Protein 3NL9 (pdb70)

CATH classification: 1.10.3420.10

Structure (mmCIF, N/CA/C/O backbone):
data_3NL9
#
_entry.id   3NL9
#
_cell.length_a   52.088
_cell.length_b   69.043
_cell.length_c   50.208
_cell.angle_alpha   90.000
_cell.angle_beta   111.810
_cell.angle_gamma   90.000
#
_symmetry.space_group_name_H-M   'C 1 2 1'
#
loop_
_entity.id
_entity.type
_entity.pdbx_description
1 polymer 'putative NTP pyrophosphohydrolase'
2 non-polymer 1,2-ETHANEDIOL
3 water water
#
loop_
_atom_site.group_PDB
_atom_site.id
_atom_site.type_symbol
_atom_site.label_atom_id
_atom_site.label_alt_id
_atom_site.label_comp_id
_atom_site.label_asym_id
_atom_site.label_entity_id
_atom_site.label_seq_id
_atom_site.pdbx_PDB_ins_code
_atom_site.Cartn_x
_atom_site.Cartn_y
_atom_site.Cartn_z
_atom_site.occupancy
_atom_site.B_iso_or_equiv
_atom_site.auth_seq_id
_atom_site.auth_comp_id
_atom_site.auth_asym_id
_atom_site.auth_atom_id
_atom_site.pdbx_PDB_model_num
ATOM 1 N N . LYS A 1 3 ? -9.289 -3.073 17.185 1.00 60.53 2 LYS A N 1
ATOM 2 C CA . LYS A 1 3 ? -10.024 -1.948 16.534 1.00 60.39 2 LYS A CA 1
ATOM 3 C C . LYS A 1 3 ? -9.561 -0.576 17.077 1.00 58.87 2 LYS A C 1
ATOM 4 O O . LYS A 1 3 ? -8.892 0.185 16.364 1.00 59.99 2 LYS A O 1
ATOM 6 N N . GLN A 1 4 ? -9.902 -0.272 18.333 1.00 55.14 3 GLN A N 1
ATOM 7 C CA . GLN A 1 4 ? -9.632 1.056 18.920 1.00 51.23 3 GLN A CA 1
ATOM 8 C C . GLN A 1 4 ? -8.132 1.245 19.247 1.00 46.72 3 GLN A C 1
ATOM 9 O O . GLN A 1 4 ? -7.528 0.375 19.882 1.00 46.20 3 GLN A O 1
ATOM 15 N N . PRO A 1 5 ? -7.521 2.381 18.813 1.00 40.82 4 PRO A N 1
ATOM 16 C CA . PRO A 1 5 ? -6.098 2.564 19.131 1.00 36.44 4 PRO A CA 1
ATOM 17 C C . PRO A 1 5 ? -5.873 2.795 20.627 1.00 31.96 4 PRO A C 1
ATOM 18 O O . PRO A 1 5 ? -6.764 3.321 21.293 1.00 31.38 4 PRO A O 1
ATOM 22 N N . ASN A 1 6 ? -4.705 2.420 21.144 1.00 26.09 5 ASN A N 1
ATOM 23 C CA . ASN A 1 6 ? -4.320 2.844 22.492 1.00 27.29 5 ASN A CA 1
ATOM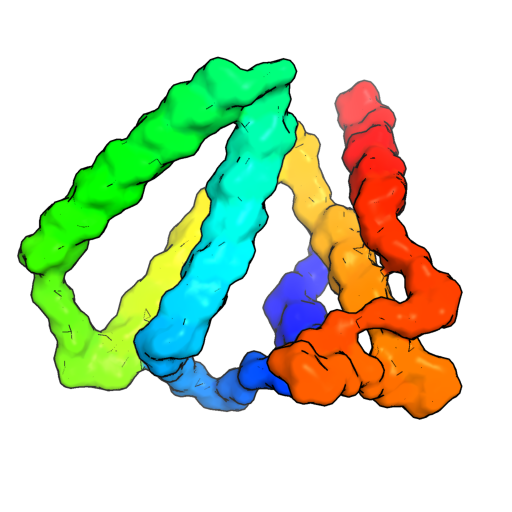 24 C C . ASN A 1 6 ? -3.740 4.243 22.407 1.00 22.09 5 ASN A C 1
ATOM 25 O O . ASN A 1 6 ? -2.495 4.431 22.320 1.00 21.24 5 ASN A O 1
ATOM 30 N N . TYR A 1 7 ? -4.661 5.203 22.453 1.00 21.49 6 TYR A N 1
ATOM 31 C CA . TYR A 1 7 ? -4.349 6.608 22.271 1.00 20.13 6 TYR A CA 1
ATOM 32 C C . TYR A 1 7 ? -3.227 7.079 23.156 1.00 19.26 6 TYR A C 1
ATOM 33 O O . TYR A 1 7 ? -2.265 7.679 22.671 1.00 20.31 6 TYR A O 1
ATOM 42 N N . TYR A 1 8 ? -3.348 6.812 24.464 1.00 19.39 7 TYR A N 1
ATOM 43 C CA . TYR A 1 8 ? -2.375 7.318 25.427 1.00 19.17 7 TYR A CA 1
ATOM 44 C C . TYR A 1 8 ? -0.994 6.686 25.204 1.00 18.92 7 TYR A C 1
ATOM 45 O O . TYR A 1 8 ? 0.038 7.376 25.254 1.00 18.74 7 TYR A O 1
ATOM 54 N N . GLN A 1 9 ? -0.950 5.373 25.000 1.00 20.25 8 GLN A N 1
ATOM 55 C CA . GLN A 1 9 ? 0.346 4.696 24.778 1.00 20.60 8 GLN A CA 1
ATOM 56 C C . GLN A 1 9 ? 0.990 5.175 23.471 1.00 20.04 8 GLN A C 1
ATOM 57 O O . GLN A 1 9 ? 2.193 5.333 23.419 1.00 17.09 8 GLN A O 1
ATOM 63 N N . ASP A 1 10 ? 0.174 5.467 22.457 1.00 17.57 9 ASP A N 1
ATOM 64 C CA . ASP A 1 10 ? 0.689 5.934 21.146 1.00 17.12 9 ASP A CA 1
ATOM 65 C C . ASP A 1 10 ? 1.330 7.326 21.268 1.00 15.68 9 ASP A C 1
ATOM 66 O O . ASP A 1 10 ? 2.453 7.548 20.826 1.00 15.54 9 ASP A O 1
ATOM 71 N N . VAL A 1 11 ? 0.657 8.263 21.946 1.00 15.73 10 VAL A N 1
ATOM 72 C CA . VAL A 1 11 ? 1.267 9.577 22.191 1.00 14.92 10 VAL A CA 1
ATOM 73 C C . VAL A 1 11 ? 2.445 9.491 23.137 1.00 16.83 10 VAL A C 1
ATOM 74 O O . VAL A 1 11 ? 3.415 10.199 22.967 1.00 18.34 10 VAL A O 1
ATOM 78 N N . LYS A 1 12 ? 2.357 8.626 24.148 1.00 18.17 11 LYS A N 1
ATOM 79 C CA . LYS A 1 12 ? 3.482 8.433 25.048 1.00 20.24 11 LYS A CA 1
ATOM 80 C C . LYS A 1 12 ? 4.710 7.986 24.257 1.00 19.69 11 LYS A C 1
ATOM 81 O O . LYS A 1 12 ? 5.840 8.473 24.453 1.00 14.98 11 LYS A O 1
ATOM 87 N N . GLN A 1 13 ? 4.481 7.058 23.352 1.00 19.89 12 GLN A N 1
ATOM 88 C CA . GLN A 1 13 ? 5.517 6.589 22.430 1.00 22.12 12 GLN A CA 1
ATOM 89 C C . GLN A 1 13 ? 6.114 7.744 21.562 1.00 19.42 12 GLN A C 1
ATOM 90 O O . GLN A 1 13 ? 7.320 7.875 21.426 1.00 18.52 12 GLN A O 1
ATOM 96 N N . PHE A 1 14 ? 5.241 8.545 20.960 1.00 17.49 13 PHE A N 1
ATOM 97 C CA . PHE A 1 14 ? 5.672 9.712 20.180 1.00 16.72 13 PHE A CA 1
ATOM 98 C C . PHE A 1 14 ? 6.557 10.617 21.054 1.00 20.18 13 PHE A C 1
ATOM 99 O O . PHE A 1 14 ? 7.656 11.007 20.647 1.00 19.72 13 PHE A O 1
ATOM 107 N N . HIS A 1 15 ? 6.108 10.902 22.282 1.00 21.18 14 HIS A N 1
ATOM 108 C CA . HIS A 1 15 ? 6.918 11.725 23.191 1.00 17.74 14 HIS A CA 1
ATOM 109 C C . HIS A 1 15 ? 8.319 11.197 23.482 1.00 19.41 14 HIS A C 1
ATOM 110 O O . HIS A 1 15 ? 9.288 11.986 23.426 1.00 16.85 14 HIS A O 1
ATOM 117 N N . GLN A 1 16 ? 8.437 9.898 23.771 1.00 20.20 15 GLN A N 1
ATOM 118 C CA . GLN A 1 16 ? 9.759 9.271 24.026 1.00 21.16 15 GLN A CA 1
ATOM 119 C C . GLN A 1 16 ? 10.582 9.375 22.750 1.00 19.90 15 GLN A C 1
ATOM 120 O O . GLN A 1 16 ? 11.692 9.862 22.780 1.00 17.02 15 GLN A O 1
ATOM 126 N N . THR A 1 17 ? 9.999 8.986 21.614 1.00 16.39 16 THR A N 1
ATOM 127 C CA . THR A 1 17 ? 10.774 8.863 20.370 1.00 17.36 16 THR A CA 1
ATOM 128 C C . THR A 1 17 ? 11.380 10.247 19.936 1.00 19.64 16 THR A C 1
ATOM 129 O O . THR A 1 17 ? 12.564 10.327 19.571 1.00 20.55 16 THR A O 1
ATOM 133 N N . PHE A 1 18 ? 10.597 11.316 20.108 1.00 19.43 17 PHE A N 1
ATOM 134 C CA . PHE A 1 18 ? 10.916 12.654 19.605 1.00 20.57 17 PHE A CA 1
ATOM 135 C C . PHE A 1 18 ? 11.319 13.634 20.707 1.00 24.01 17 PHE A C 1
ATOM 136 O O . PHE A 1 18 ? 11.379 14.861 20.483 1.00 25.25 17 PHE A O 1
ATOM 144 N N . HIS A 1 19 ? 11.618 13.067 21.882 1.00 23.23 18 HIS A N 1
ATOM 145 C CA . HIS A 1 19 ? 12.155 13.799 23.029 1.00 24.11 18 HIS A CA 1
ATOM 146 C C . HIS A 1 19 ? 11.222 14.919 23.503 1.00 21.38 18 HIS A C 1
ATOM 147 O O . HIS A 1 19 ? 11.683 16.019 23.773 1.00 23.03 18 HIS A O 1
ATOM 154 N N . HIS A 1 20 ? 9.918 14.668 23.576 1.00 19.84 19 HIS A N 1
ATOM 155 C CA . HIS A 1 20 ? 9.022 15.578 24.296 1.00 20.18 19 HIS A CA 1
ATOM 156 C C . HIS A 1 20 ? 8.919 15.108 25.742 1.00 21.16 19 HIS A C 1
ATOM 157 O O . HIS A 1 20 ? 9.261 13.955 26.051 1.00 19.91 19 HIS A O 1
ATOM 164 N N . PRO A 1 21 ? 8.497 16.016 26.643 1.00 21.86 20 PRO A N 1
ATOM 165 C CA . PRO A 1 21 ? 8.384 15.671 28.051 1.00 21.57 20 PRO A CA 1
ATOM 166 C C . PRO A 1 21 ? 7.412 14.548 28.305 1.00 19.11 20 PRO A C 1
ATOM 167 O O . PRO A 1 21 ? 6.376 14.434 27.619 1.00 20.01 20 PRO A O 1
ATOM 171 N N . GLY A 1 22 ? 7.746 13.729 29.291 1.00 20.96 21 GLY A N 1
ATOM 172 C CA . GLY A 1 22 ? 6.853 12.706 29.781 1.00 24.29 21 GLY A CA 1
ATOM 173 C C . GLY A 1 22 ? 7.182 12.392 31.233 1.00 27.00 21 GLY A C 1
ATOM 174 O O . GLY A 1 22 ? 8.337 12.239 31.577 1.00 36.56 21 GLY A O 1
ATOM 175 N N . ALA A 1 23 ? 6.169 12.271 32.073 1.00 29.05 22 ALA A N 1
ATOM 176 C CA . ALA A 1 23 ? 6.358 11.859 33.485 1.00 31.92 22 ALA A CA 1
ATOM 177 C C . ALA A 1 23 ? 5.990 10.381 33.738 1.00 32.93 22 ALA A C 1
ATOM 178 O O . ALA A 1 23 ? 4.928 9.916 33.338 1.00 33.93 22 ALA A O 1
ATOM 180 N N . ASP A 1 24 ? 6.876 9.677 34.433 1.00 35.82 23 ASP A N 1
ATOM 181 C CA . ASP A 1 24 ? 6.681 8.271 34.821 1.00 36.99 23 ASP A CA 1
ATOM 182 C C . ASP A 1 24 ? 5.816 8.124 36.064 1.00 35.81 23 ASP A C 1
ATOM 183 O O . ASP A 1 24 ? 5.199 7.078 36.276 1.00 37.96 23 ASP A O 1
ATOM 188 N N . GLN A 1 25 ? 5.833 9.163 36.896 1.00 33.44 24 GLN A N 1
ATOM 189 C CA . GLN A 1 25 ? 4.943 9.309 38.034 1.00 33.26 24 GLN A CA 1
ATOM 190 C C . GLN A 1 25 ? 4.013 10.497 37.769 1.00 30.42 24 GLN A C 1
ATOM 191 O O . GLN A 1 25 ? 4.439 11.497 37.188 1.00 30.62 24 GLN A O 1
ATOM 197 N N . PRO A 1 26 ? 2.741 10.388 38.174 1.00 27.66 25 PRO A N 1
ATOM 198 C CA . PRO A 1 26 ? 1.840 11.536 38.087 1.00 27.01 25 PRO A CA 1
ATOM 199 C C . PRO A 1 26 ? 2.486 12.804 38.665 1.00 25.07 25 PRO A C 1
ATOM 200 O O . PRO A 1 26 ? 2.961 12.796 39.797 1.00 21.79 25 PRO A O 1
ATOM 204 N N . THR A 1 27 ? 2.536 13.859 37.855 1.00 26.55 26 THR A N 1
ATOM 205 C CA . THR A 1 27 ? 3.228 15.111 38.191 1.00 25.68 26 THR A CA 1
ATOM 206 C C . THR A 1 27 ? 2.443 16.295 37.621 1.00 22.34 26 THR A C 1
ATOM 207 O O . THR A 1 27 ? 2.149 16.306 36.444 1.00 20.64 26 THR A O 1
ATOM 211 N N . ALA A 1 28 ? 2.130 17.292 38.445 1.00 20.06 27 ALA A N 1
ATOM 212 C CA . ALA A 1 28 ? 1.459 18.500 37.953 1.00 22.31 27 ALA A CA 1
ATOM 213 C C . ALA A 1 28 ? 2.284 19.142 36.834 1.00 21.82 27 ALA A C 1
ATOM 214 O O . ALA A 1 28 ? 3.480 19.282 36.973 1.00 19.04 27 ALA A O 1
ATOM 216 N N . ILE A 1 29 ? 1.628 19.570 35.767 1.00 20.64 28 ILE A N 1
ATOM 217 C CA . ILE A 1 29 ? 2.312 20.238 34.646 1.00 22.81 28 ILE A CA 1
ATOM 218 C C . ILE A 1 29 ? 2.630 21.696 35.070 1.00 23.98 28 ILE A C 1
ATOM 219 O O . ILE A 1 29 ? 1.724 22.440 35.477 1.00 22.63 28 ILE A O 1
ATOM 224 N N . PRO A 1 30 ? 3.919 22.111 35.015 1.00 25.25 29 PRO A N 1
ATOM 225 C CA . PRO A 1 30 ? 4.223 23.536 35.303 1.00 26.02 29 PRO A CA 1
ATOM 226 C C . PRO A 1 30 ? 3.441 24.530 34.449 1.00 22.25 29 PRO A C 1
ATOM 227 O O . PRO A 1 30 ? 3.200 24.260 33.278 1.00 21.56 29 PRO A O 1
ATOM 231 N N . LEU A 1 31 ? 3.087 25.685 35.033 1.00 22.38 30 LEU A N 1
ATOM 232 C CA . LEU A 1 31 ? 2.179 26.648 34.376 1.00 21.88 30 LEU A CA 1
ATOM 233 C C . LEU A 1 31 ? 2.690 27.091 32.998 1.00 22.31 30 LEU A C 1
ATOM 234 O O . LEU A 1 31 ? 1.928 27.136 32.058 1.00 22.47 30 LEU A O 1
ATOM 239 N N . ASP A 1 32 ? 3.976 27.414 32.874 1.00 26.96 31 ASP A N 1
ATOM 240 C CA . ASP A 1 32 ? 4.483 27.910 31.587 1.00 27.76 31 ASP A CA 1
ATOM 241 C C . ASP A 1 32 ? 4.396 26.858 30.494 1.00 25.09 31 ASP A C 1
ATOM 242 O O . ASP A 1 32 ? 4.127 27.182 29.356 1.00 25.08 31 ASP A O 1
ATOM 247 N N . ARG A 1 33 ? 4.603 25.596 30.856 1.00 25.07 32 ARG A N 1
ATOM 248 C CA . ARG A 1 33 ? 4.386 24.472 29.965 1.00 23.45 32 ARG A CA 1
ATOM 249 C C . ARG A 1 33 ? 2.905 24.229 29.657 1.00 21.56 32 ARG A C 1
ATOM 250 O O . ARG A 1 33 ? 2.535 23.957 28.512 1.00 20.72 32 ARG A O 1
ATOM 258 N N . GLY A 1 34 ? 2.040 24.331 30.679 1.00 22.55 33 GLY A N 1
ATOM 259 C CA . GLY A 1 34 ? 0.589 24.232 30.441 1.00 18.62 33 GLY A CA 1
ATOM 260 C C . GLY A 1 34 ? 0.053 25.275 29.464 1.00 18.11 33 GLY A C 1
ATOM 261 O O . GLY A 1 34 ? -0.858 24.988 28.665 1.00 18.72 33 GLY A O 1
ATOM 262 N N . VAL A 1 35 ? 0.584 26.490 29.529 1.00 20.57 34 VAL A N 1
ATOM 263 C CA . VAL A 1 35 ? 0.138 27.556 28.610 1.00 19.24 34 VAL A CA 1
ATOM 264 C C . VAL A 1 35 ? 0.395 27.142 27.145 1.00 18.68 34 VAL A C 1
ATOM 265 O O . VAL A 1 35 ? -0.440 27.346 26.270 1.00 19.36 34 VAL A O 1
ATOM 269 N N . LYS A 1 36 ? 1.551 26.535 26.912 1.00 18.14 35 LYS A N 1
ATOM 270 C CA . LYS A 1 36 ? 1.926 26.077 25.589 1.00 19.09 35 LYS A CA 1
ATOM 271 C C . LYS A 1 36 ? 0.938 25.016 25.095 1.00 17.67 35 LYS A C 1
ATOM 272 O O . LYS A 1 36 ? 0.412 25.129 24.002 1.00 20.92 35 LYS A O 1
ATOM 278 N N . ARG A 1 37 ? 0.687 24.017 25.936 1.00 20.03 36 ARG A N 1
ATOM 279 C CA . ARG A 1 37 ? -0.187 22.914 25.592 1.00 20.33 36 ARG A CA 1
ATOM 280 C C . ARG A 1 37 ? -1.587 23.370 25.351 1.00 19.04 36 ARG A C 1
ATOM 281 O O . ARG A 1 37 ? -2.208 22.919 24.401 1.00 17.99 36 ARG A O 1
ATOM 289 N N . ALA A 1 38 ? -2.083 24.260 26.217 1.00 18.58 37 ALA A N 1
ATOM 290 C CA . ALA A 1 38 ? -3.414 24.853 26.042 1.00 19.46 37 ALA A CA 1
ATOM 291 C C . ALA A 1 38 ? -3.525 25.565 24.694 1.00 15.93 37 ALA A C 1
ATOM 292 O O . ALA A 1 38 ? -4.497 25.410 23.958 1.00 16.78 37 ALA A O 1
ATOM 294 N N . THR A 1 39 ? -2.494 26.332 24.369 1.00 15.54 38 THR A N 1
ATOM 295 C CA . THR A 1 39 ? -2.414 27.072 23.117 1.00 16.93 38 THR A CA 1
ATOM 296 C C . THR A 1 39 ? -2.422 26.128 21.914 1.00 16.76 38 THR A C 1
ATOM 297 O O . THR A 1 39 ? -3.242 26.305 21.031 1.00 14.47 38 THR A O 1
ATOM 301 N N . TRP A 1 40 ? -1.568 25.102 21.904 1.00 16.75 39 TRP A N 1
ATOM 302 C CA . TRP A 1 40 ? -1.549 24.157 20.790 1.00 19.05 39 TRP A CA 1
ATOM 303 C C . TRP A 1 40 ? -2.876 23.452 20.615 1.00 19.48 39 TRP A C 1
ATOM 304 O O . TRP A 1 40 ? -3.306 23.198 19.467 1.00 19.64 39 TRP A O 1
ATOM 315 N N . THR A 1 41 ? -3.509 23.097 21.742 1.00 19.68 40 THR A N 1
ATOM 316 C CA . THR A 1 41 ? -4.776 22.349 21.708 1.00 17.60 40 THR A CA 1
ATOM 317 C C . THR A 1 41 ? -5.847 23.235 21.075 1.00 17.79 40 THR A C 1
ATOM 318 O O . THR A 1 41 ? -6.575 22.806 20.164 1.00 17.88 40 THR A O 1
ATOM 322 N N . ALA A 1 42 ? -5.938 24.478 21.540 1.00 15.15 41 ALA A N 1
ATOM 323 C CA . ALA A 1 42 ? -6.936 25.418 21.031 1.00 15.33 41 ALA A CA 1
ATOM 324 C C . ALA A 1 42 ? -6.647 25.845 19.577 1.00 16.73 41 ALA A C 1
ATOM 325 O O . ALA A 1 42 ? -7.565 26.172 18.854 1.00 17.06 41 ALA A O 1
ATOM 327 N N . GLU A 1 43 ? -5.376 25.868 19.156 1.00 19.27 42 GLU A N 1
ATOM 328 C CA . GLU A 1 43 ? -5.043 26.188 17.730 1.00 19.73 42 GLU A CA 1
ATOM 329 C C . GLU A 1 43 ? -5.799 25.230 16.820 1.00 20.61 42 GLU A C 1
ATOM 330 O O . GLU A 1 43 ? -6.355 25.623 15.775 1.00 21.75 42 GLU A O 1
ATOM 336 N N . GLU A 1 44 ? -5.899 23.983 17.263 1.00 19.72 43 GLU A N 1
ATOM 337 C CA . GLU A 1 44 ? -6.636 22.969 16.506 1.00 19.42 43 GLU A CA 1
ATOM 338 C C . GLU A 1 44 ? -8.131 22.927 16.863 1.00 17.29 43 GLU A C 1
ATOM 339 O O . GLU A 1 44 ? -8.974 23.091 15.982 1.00 19.55 43 GLU A O 1
ATOM 345 N N . ALA A 1 45 ? -8.466 22.765 18.139 1.00 15.68 44 ALA A N 1
ATOM 346 C CA . ALA A 1 45 ? -9.889 22.571 18.535 1.00 13.58 44 ALA A CA 1
ATOM 347 C C . ALA A 1 45 ? -10.733 23.829 18.329 1.00 15.73 44 ALA A C 1
ATOM 348 O O . ALA A 1 45 ? -11.959 23.724 18.183 1.00 15.00 44 ALA A O 1
ATOM 350 N N . VAL A 1 46 ? -10.097 25.006 18.347 1.00 16.05 45 VAL A N 1
ATOM 351 C CA . VAL A 1 46 ? -10.840 26.267 18.158 1.00 16.37 45 VAL A CA 1
ATOM 352 C C . VAL A 1 46 ? -10.560 26.868 16.779 1.00 16.67 45 VAL A C 1
ATOM 353 O O . VAL A 1 46 ? -11.467 26.989 15.980 1.00 20.93 45 VAL A O 1
ATOM 357 N N . VAL A 1 47 ? -9.319 27.268 16.507 1.00 20.01 46 VAL A N 1
ATOM 358 C CA . VAL A 1 47 ? -9.047 28.105 15.326 1.00 17.90 46 VAL A CA 1
ATOM 359 C C . VAL A 1 47 ? -9.191 27.294 14.037 1.00 17.50 46 VAL A C 1
ATOM 360 O O . VAL A 1 47 ? -10.008 27.655 13.185 1.00 17.26 46 VAL A O 1
ATOM 364 N N . GLU A 1 48 ? -8.441 26.195 13.897 1.00 16.38 47 GLU A N 1
ATOM 365 C CA . GLU A 1 48 ? -8.526 25.402 12.651 1.00 16.77 47 GLU A CA 1
ATOM 366 C C . GLU A 1 48 ? -9.910 24.807 12.469 1.00 16.00 47 GLU A C 1
ATOM 367 O O . GLU A 1 48 ? -10.439 24.818 11.365 1.00 16.02 47 GLU A O 1
ATOM 373 N N . PHE A 1 49 ? -10.486 24.280 13.554 1.00 17.78 48 PHE A N 1
ATOM 374 C CA . PHE A 1 49 ? -11.845 23.716 13.524 1.00 17.65 48 PHE A CA 1
ATOM 375 C C . PHE A 1 49 ? -12.888 24.761 13.044 1.00 18.04 48 PHE A C 1
ATOM 376 O O . PHE A 1 49 ? -13.789 24.450 12.214 1.00 16.84 48 PHE A O 1
ATOM 384 N N . LEU A 1 50 ? -12.798 25.975 13.577 1.00 15.78 49 LEU A N 1
ATOM 385 C CA . LEU A 1 50 ? -13.764 27.039 13.208 1.00 18.10 49 LEU A CA 1
ATOM 386 C C . LEU A 1 50 ? -13.535 27.579 11.788 1.00 16.97 49 LEU A C 1
ATOM 387 O O . LEU A 1 50 ? -14.475 27.938 11.089 1.00 20.92 49 LEU A O 1
ATOM 392 N N . HIS A 1 51 ? -12.283 27.662 11.379 1.00 20.12 50 HIS A N 1
ATOM 393 C CA . HIS A 1 51 ? -11.965 28.126 10.039 1.00 18.68 50 HIS A CA 1
ATOM 394 C C . HIS A 1 51 ? -12.486 27.093 9.054 1.00 18.60 50 HIS A C 1
ATOM 395 O O . HIS A 1 51 ? -13.145 27.441 8.080 1.00 16.80 50 HIS A O 1
ATOM 402 N N . GLN A 1 52 ? -12.217 25.812 9.331 1.00 16.98 51 GLN A N 1
ATOM 403 C CA . GLN A 1 52 ? -12.714 24.734 8.438 1.00 16.13 51 GLN A CA 1
ATOM 404 C C . GLN A 1 52 ? -14.215 24.561 8.527 1.00 17.62 51 GLN A C 1
ATOM 405 O O . GLN A 1 52 ? -14.806 23.891 7.696 1.00 17.93 51 GLN A O 1
ATO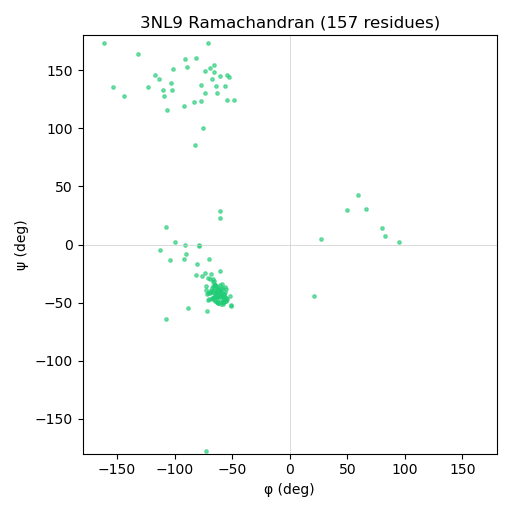M 411 N N . SER A 1 53 ? -14.851 25.169 9.520 1.00 17.41 52 SER A N 1
ATOM 412 C CA . SER A 1 53 ? -16.335 25.166 9.592 1.00 18.31 52 SER A CA 1
ATOM 413 C C . SER A 1 53 ? -16.972 26.374 8.859 1.00 19.18 52 SER A C 1
ATOM 414 O O . SER A 1 53 ? -18.200 26.445 8.716 1.00 18.65 52 SER A O 1
ATOM 417 N N . SER A 1 54 ? -16.145 27.325 8.425 1.00 18.55 53 SER A N 1
ATOM 418 C CA . SER A 1 54 ? -16.597 28.586 7.850 1.00 20.91 53 SER A CA 1
ATOM 419 C C . SER A 1 54 ? -16.525 28.641 6.326 1.00 22.76 53 SER A C 1
ATOM 420 O O . SER A 1 54 ? -15.668 28.025 5.716 1.00 25.19 53 SER A O 1
ATOM 423 N N . GLN A 1 55 ? -17.406 29.422 5.715 1.00 24.04 54 GLN A N 1
ATOM 424 C CA . GLN A 1 55 ? -17.426 29.557 4.263 1.00 26.93 54 GLN A CA 1
ATOM 425 C C . GLN A 1 55 ? -16.824 30.868 3.774 1.00 25.83 54 GLN A C 1
ATOM 426 O O . GLN A 1 55 ? -16.519 31.001 2.587 1.00 28.72 54 GLN A O 1
ATOM 432 N N . ASN A 1 56 ? -16.612 31.817 4.685 1.00 26.31 55 ASN A N 1
ATOM 433 C CA . ASN A 1 56 ? -16.003 33.105 4.346 1.00 26.72 55 ASN A CA 1
ATOM 434 C C . ASN A 1 56 ? -15.470 33.805 5.588 1.00 26.40 55 ASN A C 1
ATOM 435 O O . ASN A 1 56 ? -15.708 33.364 6.734 1.00 25.17 55 ASN A O 1
ATOM 440 N N . GLU A 1 57 ? -14.772 34.917 5.350 1.00 26.16 56 GLU A N 1
ATOM 441 C CA . GLU A 1 57 ? -14.124 35.682 6.422 1.00 26.40 56 GLU A CA 1
ATOM 442 C C . GLU A 1 57 ? -15.159 36.232 7.410 1.00 24.76 56 GLU A C 1
ATOM 443 O O . GLU A 1 57 ? -14.939 36.216 8.610 1.00 24.75 56 GLU A O 1
ATOM 449 N N . THR A 1 58 ? -16.292 36.693 6.896 1.00 25.84 57 THR A N 1
ATOM 450 C CA . THR A 1 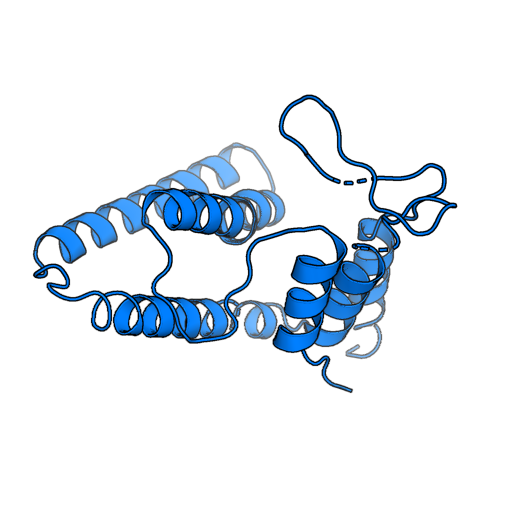58 ? -17.343 37.274 7.747 1.00 26.85 57 THR A CA 1
ATOM 451 C C . THR A 1 58 ? -17.866 36.248 8.776 1.00 26.40 57 THR A C 1
ATOM 452 O O . THR A 1 58 ? -17.942 36.549 9.984 1.00 23.93 57 THR A O 1
ATOM 456 N N . GLU A 1 59 ? -18.198 35.043 8.297 1.00 27.26 58 GLU A N 1
ATOM 457 C CA . GLU A 1 59 ? -18.622 33.909 9.169 1.00 25.48 58 GLU A CA 1
ATOM 458 C C . GLU A 1 59 ? -17.582 33.618 10.208 1.00 24.65 58 GLU A C 1
ATOM 459 O O . GLU A 1 59 ? -17.875 33.427 11.394 1.00 24.97 58 GLU A O 1
ATOM 465 N N . PHE A 1 60 ? -16.350 33.516 9.731 1.00 22.01 59 PHE A N 1
ATOM 466 C CA . PHE A 1 60 ? -15.279 33.005 10.540 1.00 20.44 59 PHE A CA 1
ATOM 467 C C . PHE A 1 60 ? -14.976 33.985 11.686 1.00 23.76 59 PHE A C 1
ATOM 468 O O . PHE A 1 60 ? -14.870 33.587 12.847 1.00 22.91 59 PHE A O 1
ATOM 476 N N . LEU A 1 61 ? -14.889 35.259 11.346 1.00 23.68 60 LEU A N 1
ATOM 477 C CA . LEU A 1 61 ? -14.651 36.293 12.332 1.00 25.31 60 LEU A CA 1
ATOM 478 C C . LEU A 1 61 ? -15.796 36.382 13.357 1.00 25.46 60 LEU A C 1
ATOM 479 O O . LEU A 1 61 ? -15.534 36.547 14.562 1.00 23.07 60 LEU A O 1
ATOM 484 N N . ALA A 1 62 ? -17.052 36.230 12.910 1.00 25.70 61 ALA A N 1
ATOM 485 C CA . ALA A 1 62 ? -18.189 36.271 13.848 1.00 25.49 61 ALA A CA 1
ATOM 486 C C . ALA A 1 62 ? -18.101 35.090 14.830 1.00 24.98 61 ALA A C 1
ATOM 487 O O . ALA A 1 62 ? -18.390 35.248 16.009 1.00 22.02 61 ALA A O 1
ATOM 489 N N . ALA A 1 63 ? -17.633 33.936 14.349 1.00 20.91 62 ALA A N 1
ATOM 490 C CA . ALA A 1 63 ? -17.528 32.720 15.157 1.00 22.30 62 ALA A CA 1
ATOM 491 C C . ALA A 1 63 ? -16.392 32.892 16.181 1.00 22.13 62 ALA A C 1
ATOM 492 O O . ALA A 1 63 ? -16.541 32.527 17.357 1.00 24.49 62 ALA A O 1
ATOM 494 N N . ILE A 1 64 ? -15.272 33.470 15.727 1.00 19.19 63 ILE A N 1
ATOM 495 C CA . ILE A 1 64 ? -14.123 33.699 16.602 1.00 19.26 63 ILE A CA 1
ATOM 496 C C . ILE A 1 64 ? -14.525 34.692 17.698 1.00 18.75 63 ILE A C 1
ATOM 497 O O . ILE A 1 64 ? -14.247 34.454 18.850 1.00 20.67 63 ILE A O 1
ATOM 502 N N . GLU A 1 65 ? -15.205 35.781 17.351 1.00 20.13 64 GLU A N 1
ATOM 503 C CA . GLU A 1 65 ? -15.637 36.747 18.378 1.00 21.89 64 GLU A CA 1
ATOM 504 C C . GLU A 1 65 ? -16.612 36.148 19.397 1.00 20.82 64 GLU A C 1
ATOM 505 O O . GLU A 1 65 ? -16.513 36.413 20.593 1.00 21.69 64 GLU A O 1
ATOM 511 N N . THR A 1 66 ? -17.516 35.302 18.929 1.00 19.47 65 THR A N 1
ATOM 512 C CA . THR A 1 66 ? -18.451 34.617 19.829 1.00 21.19 65 THR A CA 1
ATOM 513 C C . THR A 1 66 ? -17.705 33.704 20.788 1.00 21.32 65 THR A C 1
ATOM 514 O O . THR A 1 66 ? -18.040 33.654 21.990 1.00 20.63 65 THR A O 1
ATOM 518 N N . PHE A 1 67 ? -16.697 33.001 20.252 1.00 19.82 66 PHE A N 1
ATOM 519 C CA . PHE A 1 67 ? -15.791 32.166 21.045 1.00 20.79 66 PHE A CA 1
ATOM 520 C C . PHE A 1 67 ? -15.094 32.990 22.100 1.00 21.20 66 PHE A C 1
ATOM 521 O O . PHE A 1 67 ? -15.085 32.605 23.283 1.00 23.01 66 PHE A O 1
ATOM 529 N N . LYS A 1 68 ? -14.496 34.107 21.682 1.00 21.05 67 LYS A N 1
ATOM 530 C CA . LYS A 1 68 ? -13.764 34.975 22.610 1.00 23.39 67 LYS A CA 1
ATOM 531 C C . LYS A 1 68 ? -14.614 35.495 23.748 1.00 25.45 67 LYS A C 1
ATOM 532 O O . LYS A 1 68 ? -14.120 35.625 24.870 1.00 26.69 67 LYS A O 1
ATOM 538 N N . ALA A 1 69 ? -15.887 35.745 23.472 1.00 25.16 68 ALA A N 1
ATOM 539 C CA . ALA A 1 69 ? -16.803 36.232 24.489 1.00 26.79 68 ALA A CA 1
ATOM 540 C C . ALA A 1 69 ? -17.081 35.139 25.525 1.00 26.00 68 ALA A C 1
ATOM 541 O O . ALA A 1 69 ? -17.140 35.415 26.737 1.00 25.58 68 ALA A O 1
ATOM 543 N N . GLY A 1 70 ? -17.240 33.892 25.058 1.00 25.87 69 GLY A N 1
ATOM 544 C CA . GLY A 1 70 ? -17.388 32.739 25.958 1.00 24.72 69 GLY A CA 1
ATOM 545 C C . GLY A 1 70 ? -16.128 32.449 26.760 1.00 23.69 69 GLY A C 1
ATOM 546 O O . GLY A 1 70 ? -16.172 32.129 27.968 1.00 25.38 69 GLY A O 1
ATOM 547 N N . LEU A 1 71 ? -14.991 32.578 26.108 1.00 24.27 70 LEU A N 1
ATOM 548 C CA . LEU A 1 71 ? -13.706 32.461 26.792 1.00 26.44 70 LEU A CA 1
ATOM 549 C C . LEU A 1 71 ? -13.617 33.495 27.909 1.00 26.70 70 LEU A C 1
ATOM 550 O O . LEU A 1 71 ? -13.259 33.156 29.044 1.00 25.40 70 LEU A O 1
ATOM 555 N N . ASP A 1 72 ? -13.923 34.750 27.589 1.00 26.64 71 ASP A N 1
ATOM 556 C CA . ASP A 1 72 ? -13.837 35.817 28.597 1.00 28.20 71 ASP A CA 1
ATOM 557 C C . ASP A 1 72 ? -14.818 35.594 29.756 1.00 24.99 71 ASP A C 1
ATOM 558 O O . ASP A 1 72 ? -14.457 35.829 30.905 1.00 26.62 71 ASP A O 1
ATOM 563 N N . GLN A 1 73 ? -16.024 35.110 29.472 1.00 23.77 72 GLN A N 1
ATOM 564 C CA . GLN A 1 73 ? -16.974 34.820 30.552 1.00 26.67 72 GLN A CA 1
ATOM 565 C C . GLN A 1 73 ? -16.426 33.723 31.492 1.00 24.37 72 GLN A C 1
ATOM 566 O O . GLN A 1 73 ? -16.570 33.831 32.698 1.00 24.23 72 GLN A O 1
ATOM 570 N N . ALA A 1 74 ? -15.729 32.733 30.933 1.00 21.09 73 ALA A N 1
ATOM 571 C CA . ALA A 1 74 ? -15.243 31.597 31.689 1.00 20.38 73 ALA A CA 1
ATOM 572 C C . ALA A 1 74 ? -14.105 32.038 32.582 1.00 20.56 73 ALA A C 1
ATOM 573 O O . ALA A 1 74 ? -14.052 31.624 33.732 1.00 21.98 73 ALA A O 1
ATOM 575 N N . VAL A 1 75 ? -13.199 32.873 32.061 1.00 20.14 74 VAL A N 1
ATOM 576 C CA . VAL A 1 75 ? -12.131 33.432 32.872 1.00 19.81 74 VAL A CA 1
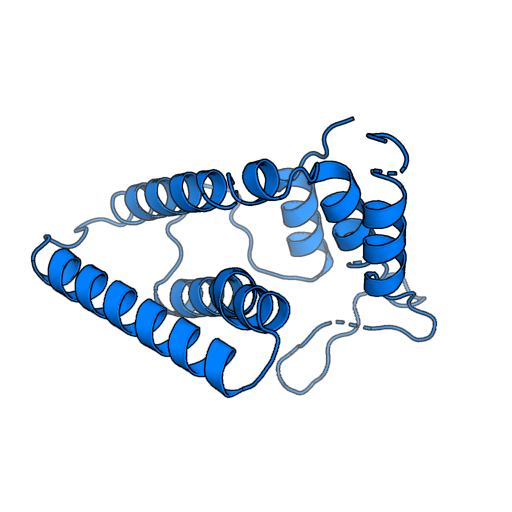ATOM 577 C C . VAL A 1 75 ? -12.714 34.252 34.034 1.00 21.81 74 VAL A C 1
ATOM 578 O O . VAL A 1 75 ? -12.246 34.159 35.161 1.00 23.90 74 VAL A O 1
ATOM 582 N N . LYS A 1 76 ? -13.729 35.071 33.758 1.00 23.32 75 LYS A N 1
ATOM 583 C CA . LYS A 1 76 ? -14.319 35.908 34.812 1.00 26.39 75 LYS A CA 1
ATOM 584 C C . LYS A 1 76 ? -14.924 35.035 35.916 1.00 26.57 75 LYS A C 1
ATOM 585 O O . LYS A 1 76 ? -14.741 35.309 37.090 1.00 25.19 75 LYS A O 1
ATOM 591 N N . LYS A 1 77 ? -15.619 33.964 35.532 1.00 27.88 76 LYS A N 1
ATOM 592 C CA . LYS A 1 77 ? -16.124 33.013 36.509 1.00 27.96 76 LYS A CA 1
ATOM 593 C C . LYS A 1 77 ? -14.982 32.369 37.300 1.00 26.18 76 LYS A C 1
ATOM 594 O O . LYS A 1 77 ? -15.063 32.267 38.527 1.00 26.17 76 LYS A O 1
ATOM 598 N N . SER A 1 78 ? -13.923 31.933 36.610 1.00 24.14 77 SER A N 1
ATOM 599 C CA . SER A 1 78 ? -12.800 31.248 37.290 1.00 24.13 77 SER A CA 1
ATOM 600 C C . SER A 1 78 ? -11.999 32.155 38.239 1.00 24.62 77 SER A C 1
ATOM 601 O O . SER A 1 78 ? -11.440 31.686 39.238 1.00 24.05 77 SER A O 1
ATOM 604 N N . LEU A 1 79 ? -11.953 33.442 37.919 1.00 25.54 78 LEU A N 1
ATOM 605 C CA . LEU A 1 79 ? -11.259 34.433 38.753 1.00 28.00 78 LEU A CA 1
ATOM 606 C C . LEU A 1 79 ? -11.854 34.500 40.170 1.00 30.60 78 LEU A C 1
ATOM 607 O O . LEU A 1 79 ? -11.178 34.920 41.109 1.00 30.72 78 LEU A O 1
ATOM 612 N N . LYS A 1 80 ? -13.111 34.075 40.311 1.00 30.32 79 LYS A N 1
ATOM 613 C CA . LYS A 1 80 ? -13.814 34.103 41.593 1.00 34.31 79 LYS A CA 1
ATOM 614 C C . LYS A 1 80 ? -13.633 32.798 42.377 1.00 34.30 79 LYS A C 1
ATOM 615 O O . LYS A 1 80 ? -14.161 32.676 43.470 1.00 34.14 79 LYS A O 1
ATOM 620 N N . GLU A 1 81 ? -12.903 31.831 41.814 1.00 31.96 80 GLU A N 1
ATOM 621 C CA . GLU A 1 81 ? -12.689 30.522 42.444 1.00 31.69 80 GLU A CA 1
ATOM 622 C C . GLU A 1 81 ? -11.295 30.491 43.028 1.00 31.37 80 GLU A C 1
ATOM 623 O O . GLU A 1 81 ? -10.365 30.975 42.389 1.00 31.36 80 GLU A O 1
ATOM 629 N N . THR A 1 82 ? -11.151 29.916 44.224 1.00 29.21 81 THR A N 1
ATOM 630 C CA . THR A 1 82 ? -9.867 29.856 44.947 1.00 31.86 81 THR A CA 1
ATOM 631 C C . THR A 1 82 ? -8.869 28.971 44.189 1.00 28.71 81 THR A C 1
ATOM 632 O O . THR A 1 82 ? -9.275 28.012 43.560 1.00 27.27 81 THR A O 1
ATOM 636 N N . TYR A 1 83 ? -7.578 29.282 44.276 1.00 27.31 82 TYR A N 1
ATOM 637 C CA . TYR A 1 83 ? -6.555 28.595 43.471 1.00 26.52 82 TYR A CA 1
ATOM 638 C C . TYR A 1 83 ? -6.068 27.379 44.253 1.00 26.86 82 TYR A C 1
ATOM 639 O O . TYR A 1 83 ? -6.149 27.361 45.468 1.00 24.29 82 TYR A O 1
ATOM 648 N N . PRO A 1 84 ? -5.588 26.338 43.558 1.00 25.71 83 PRO A N 1
ATOM 649 C CA . PRO A 1 84 ? -4.937 25.252 44.275 1.00 24.35 83 PRO A CA 1
ATOM 650 C C . PRO A 1 84 ? -3.816 25.744 45.198 1.00 26.13 83 PRO A C 1
ATOM 651 O O . PRO A 1 84 ? -3.111 26.691 44.860 1.00 28.24 83 PRO A O 1
ATOM 655 N N . VAL A 1 85 ? -3.660 25.094 46.352 1.00 29.70 84 VAL A N 1
ATOM 656 C CA . VAL A 1 85 ? -2.618 25.445 47.325 1.00 31.65 84 VAL A CA 1
ATOM 657 C C . VAL A 1 85 ? -1.541 24.358 47.478 1.00 31.19 84 VAL A C 1
ATOM 658 O O . VAL A 1 85 ? -0.562 24.564 48.197 1.00 35.45 84 VAL A O 1
ATOM 662 N N . THR A 1 86 ? -1.712 23.207 46.819 1.00 27.91 85 THR A N 1
ATOM 663 C CA . THR A 1 86 ? -0.661 22.179 46.769 1.00 26.91 85 THR A CA 1
ATOM 664 C C . THR A 1 86 ? -0.421 21.673 45.329 1.00 25.85 85 THR A C 1
ATOM 665 O O . THR A 1 86 ? -1.262 21.828 44.440 1.00 23.20 85 THR A O 1
ATOM 669 N N . GLU A 1 87 ? 0.708 21.008 45.125 1.00 26.50 86 GLU A N 1
ATOM 670 C CA . GLU A 1 87 ? 1.022 20.417 43.826 1.00 28.61 86 GLU A CA 1
ATOM 671 C C . GLU A 1 87 ? 0.040 19.282 43.485 1.00 24.53 86 GLU A C 1
ATOM 672 O O . GLU A 1 87 ? -0.413 19.147 42.354 1.00 23.67 86 GLU A O 1
ATOM 678 N N . VAL A 1 88 ? -0.359 18.511 44.492 1.00 25.64 87 VAL A N 1
ATOM 679 C CA . VAL A 1 88 ? -1.344 17.482 44.252 1.00 25.05 87 VAL A CA 1
ATOM 680 C C . VAL A 1 88 ? -2.648 18.104 43.791 1.00 22.60 87 VAL A C 1
ATOM 681 O O . VAL A 1 88 ? -3.225 17.616 42.841 1.00 20.75 87 VAL A O 1
ATOM 685 N N . GLU A 1 89 ? -3.089 19.186 44.444 1.00 23.03 88 GLU A N 1
ATOM 686 C CA . GLU A 1 89 ? -4.281 19.923 43.984 1.00 20.70 88 GLU A CA 1
ATOM 687 C C . GLU A 1 89 ? -4.199 20.380 42.537 1.00 21.01 88 GLU A C 1
ATOM 688 O O . GLU A 1 89 ? -5.181 20.256 41.778 1.00 22.21 88 GLU A O 1
ATOM 694 N N A ARG A 1 90 ? -3.053 20.912 42.138 0.50 19.70 89 ARG A N 1
ATOM 695 N N B ARG A 1 90 ? -3.051 20.928 42.149 0.50 19.57 89 ARG A N 1
ATOM 696 C CA A ARG A 1 90 ? -2.874 21.311 40.743 0.50 20.66 89 ARG A CA 1
ATOM 697 C CA B ARG A 1 90 ? -2.825 21.297 40.748 0.50 20.59 89 ARG A CA 1
ATOM 698 C C A ARG A 1 90 ? -2.984 20.107 39.791 0.50 19.30 89 ARG A C 1
ATOM 699 C C B ARG A 1 90 ? -3.029 20.091 39.827 0.50 19.03 89 ARG A C 1
ATOM 700 O O A ARG A 1 90 ? -3.610 20.209 38.736 0.50 17.50 89 ARG A O 1
ATOM 701 O O B ARG A 1 90 ? -3.752 20.178 38.836 0.50 17.25 89 ARG A O 1
ATOM 716 N N . LEU A 1 91 ? -2.392 18.966 40.158 1.00 20.82 90 LEU A N 1
ATOM 717 C CA . LEU A 1 91 ? -2.461 17.756 39.300 1.00 21.36 90 LEU A CA 1
ATOM 718 C C . LEU A 1 91 ? -3.897 17.261 39.158 1.00 20.73 90 LEU A C 1
ATOM 719 O O . LEU A 1 91 ? -4.372 16.921 38.065 1.00 18.03 90 LEU A O 1
ATOM 724 N N . VAL A 1 92 ? -4.597 17.244 40.285 1.00 22.50 91 VAL A N 1
ATOM 725 C CA . VAL A 1 92 ? -5.964 16.758 40.296 1.00 21.15 91 VAL A CA 1
ATOM 726 C C . VAL A 1 92 ? -6.837 17.642 39.416 1.00 19.29 91 VAL A C 1
ATOM 727 O O . VAL A 1 92 ? -7.599 17.135 38.592 1.00 16.95 91 VAL A O 1
ATOM 731 N N . GLY A 1 93 ? -6.696 18.952 39.542 1.00 18.87 92 GLY A N 1
ATOM 732 C CA . GLY A 1 93 ? -7.499 19.880 38.738 1.00 19.52 92 GLY A CA 1
ATOM 733 C C . GLY A 1 93 ? -7.190 19.846 37.252 1.00 15.60 92 GLY A C 1
ATOM 734 O O . GLY A 1 93 ? -8.062 20.038 36.427 1.00 19.54 92 GLY A O 1
ATOM 735 N N . GLN A 1 94 ? -5.924 19.642 36.915 1.00 18.15 93 GLN A N 1
ATOM 736 C CA . GLN A 1 94 ? -5.514 19.448 35.530 1.00 15.50 93 GLN A CA 1
ATOM 737 C C . GLN A 1 94 ? -6.130 18.177 34.939 1.00 17.65 93 GLN A C 1
ATOM 738 O O . GLN A 1 94 ? -6.710 18.200 33.839 1.00 17.75 93 GLN A O 1
ATOM 744 N N . GLY A 1 95 ? -5.994 17.075 35.670 1.00 18.32 94 GLY A N 1
ATOM 745 C CA . GLY A 1 95 ? -6.558 15.796 35.246 1.00 18.31 94 GLY A CA 1
ATOM 746 C C . GLY A 1 95 ? -8.046 15.919 35.046 1.00 18.41 94 GLY A C 1
ATOM 747 O O . GLY A 1 95 ? -8.587 15.426 34.055 1.00 17.45 94 GLY A O 1
ATOM 748 N N . ASP A 1 96 ? -8.719 16.573 35.984 1.00 19.29 95 ASP A N 1
ATOM 749 C CA . ASP A 1 96 ? -10.160 16.807 35.834 1.00 20.32 95 ASP A CA 1
ATOM 750 C C . ASP A 1 96 ? -10.444 17.569 34.550 1.00 19.71 95 ASP A C 1
ATOM 751 O O . ASP A 1 96 ? -11.319 17.187 33.777 1.00 19.80 95 ASP A O 1
ATOM 756 N N . ALA A 1 97 ? -9.711 18.659 34.321 1.00 20.43 96 ALA A N 1
ATOM 757 C CA . ALA A 1 97 ? -9.961 19.517 33.148 1.00 17.74 96 ALA A CA 1
ATOM 758 C C . ALA A 1 97 ? -9.647 18.773 31.825 1.00 16.01 96 ALA A C 1
ATOM 759 O O . ALA A 1 97 ? -10.374 18.876 30.853 1.0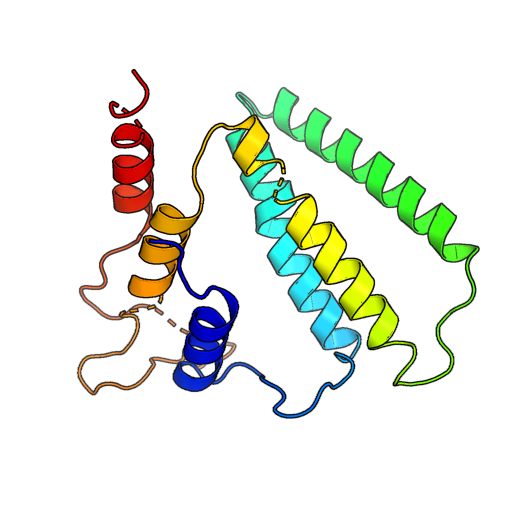0 16.68 96 ALA A O 1
ATOM 761 N N . LEU A 1 98 ? -8.554 18.026 31.812 1.00 14.96 97 LEU A N 1
ATOM 762 C CA . LEU A 1 98 ? -8.120 17.303 30.618 1.00 14.61 97 LEU A CA 1
ATOM 763 C C . LEU A 1 98 ? -9.157 16.219 30.262 1.00 15.18 97 LEU A C 1
ATOM 764 O O . LEU A 1 98 ? -9.442 15.978 29.083 1.00 17.48 97 LEU A O 1
ATOM 769 N N . THR A 1 99 ? -9.771 15.616 31.281 1.00 17.27 98 THR A N 1
ATOM 770 C CA . THR A 1 99 ? -10.764 14.529 31.046 1.00 17.82 98 THR A CA 1
ATOM 771 C C . THR A 1 99 ? -12.028 15.104 30.452 1.00 17.19 98 THR A C 1
ATOM 772 O O . THR A 1 99 ? -12.576 14.533 29.497 1.00 18.80 98 THR A O 1
ATOM 776 N N . ASP A 1 100 ? -12.555 16.188 31.031 1.00 18.13 99 ASP A N 1
ATOM 777 C CA . ASP A 1 100 ? -13.709 16.844 30.400 1.00 17.75 99 ASP A CA 1
ATOM 778 C C . ASP A 1 100 ? -13.397 17.334 28.961 1.00 17.26 99 ASP A C 1
ATOM 779 O O . ASP A 1 100 ? -14.232 17.215 28.089 1.00 19.74 99 ASP A O 1
ATOM 784 N N . ALA A 1 101 ? -12.224 17.910 28.736 1.00 16.73 100 ALA A N 1
ATOM 785 C CA . ALA A 1 101 ? -11.828 18.358 27.401 1.00 16.67 100 ALA A CA 1
ATOM 786 C C . ALA A 1 101 ? -11.877 17.173 26.400 1.00 16.14 100 ALA A C 1
ATOM 787 O O . ALA A 1 101 ? -12.485 17.263 25.331 1.00 16.00 100 ALA A O 1
ATOM 789 N N . LEU A 1 102 ? -11.254 16.057 26.789 1.00 15.56 101 LEU A N 1
ATOM 790 C CA . LEU A 1 102 ? -11.321 14.787 26.019 1.00 17.36 101 LEU A CA 1
ATOM 791 C C . LEU A 1 102 ? -12.759 14.410 25.720 1.00 17.47 101 LEU A C 1
ATOM 792 O O . LEU A 1 102 ? -13.107 14.037 24.571 1.00 17.94 101 LEU A O 1
ATOM 797 N N . TYR A 1 103 ? -13.626 14.541 26.732 1.00 18.31 102 TYR A N 1
ATOM 798 C CA . TYR A 1 103 ? -15.052 14.162 26.588 1.00 16.36 102 TYR A CA 1
ATOM 799 C C . TYR A 1 103 ? -15.747 15.030 25.515 1.00 18.76 102 TYR A C 1
ATOM 800 O O . TYR A 1 103 ? -16.540 14.560 24.676 1.00 15.77 102 TYR A O 1
ATOM 809 N N . PHE A 1 104 ? -15.465 16.309 25.561 1.00 16.34 103 PHE A N 1
ATOM 810 C CA . PHE A 1 104 ? -16.049 17.260 24.586 1.00 15.91 103 PHE A CA 1
ATOM 811 C C . PHE A 1 104 ? -15.531 17.041 23.156 1.00 15.41 103 PHE A C 1
ATOM 812 O O . PHE A 1 104 ? -16.259 17.177 22.205 1.00 17.41 103 PHE A O 1
ATOM 820 N N A ILE A 1 105 ? -14.249 16.737 23.034 0.50 16.14 104 ILE A N 1
ATOM 821 N N B ILE A 1 105 ? -14.258 16.699 23.024 0.50 15.76 104 ILE A N 1
ATOM 822 C CA A ILE A 1 105 ? -13.657 16.412 21.746 0.50 15.36 104 ILE A CA 1
ATOM 823 C CA B ILE A 1 105 ? -13.673 16.434 21.712 0.50 14.66 104 ILE A CA 1
ATOM 824 C C A ILE A 1 105 ? -14.399 15.203 21.188 0.50 15.53 104 ILE A C 1
ATOM 825 C C B ILE A 1 105 ? -14.263 15.146 21.148 0.50 15.56 104 ILE A C 1
ATOM 826 O O A ILE A 1 105 ? -14.910 15.227 20.066 0.50 15.77 104 ILE A O 1
ATOM 827 O O B ILE A 1 105 ? -14.476 15.035 19.943 0.50 17.26 104 ILE A O 1
ATOM 844 N N . GLY A 1 107 ? -17.331 14.162 21.848 1.00 14.51 106 GLY A N 1
ATOM 845 C CA . GLY A 1 107 ? -18.702 14.565 21.484 1.00 13.73 106 GLY A CA 1
ATOM 846 C C . GLY A 1 107 ? -18.793 15.281 20.154 1.00 13.25 106 GLY A C 1
ATOM 847 O O . GLY A 1 107 ? -19.785 15.153 19.425 1.00 18.93 106 GLY A O 1
ATOM 848 N N . SER A 1 108 ? -17.775 16.050 19.830 1.00 14.44 107 SER A N 1
ATOM 849 C CA . SER A 1 108 ? -17.650 16.634 18.510 1.00 15.03 107 SER A CA 1
ATOM 850 C C . SER A 1 108 ? -17.481 15.556 17.415 1.00 12.65 107 SER A C 1
ATOM 851 O O . SER A 1 108 ? -18.070 15.690 16.357 1.00 17.39 107 SER A O 1
ATOM 854 N N . PHE A 1 109 ? -16.656 14.521 17.643 1.00 14.31 108 PHE A N 1
ATOM 855 C CA . PHE A 1 109 ? -16.655 13.389 16.730 1.00 16.49 108 PHE A CA 1
ATOM 856 C C . PHE A 1 109 ? -18.059 12.819 16.602 1.00 18.38 108 PHE A C 1
ATOM 857 O O . PHE A 1 109 ? -18.511 12.576 15.484 1.00 16.19 108 PHE A O 1
ATOM 865 N N . VAL A 1 110 ? -18.763 12.622 17.721 1.00 18.47 109 VAL A N 1
ATOM 866 C CA . VAL A 1 110 ? -20.140 12.052 17.658 1.00 16.05 109 VAL A CA 1
ATOM 867 C C . VAL A 1 110 ? -21.045 12.964 16.811 1.00 20.51 109 VAL A C 1
ATOM 868 O O . VAL A 1 110 ? -21.871 12.491 16.005 1.00 20.11 109 VAL A O 1
ATOM 872 N N . GLU A 1 111 ? -20.927 14.267 16.995 1.00 19.20 110 GLU A N 1
ATOM 873 C CA . GLU A 1 111 ? -21.828 15.183 16.281 1.00 20.37 110 GLU A CA 1
ATOM 874 C C . GLU A 1 111 ? -21.498 15.217 14.794 1.00 19.17 110 GLU A C 1
ATOM 875 O O . GLU A 1 111 ? -22.372 15.438 13.997 1.00 20.17 110 GLU A O 1
ATOM 881 N N . ALA A 1 112 ? -20.234 14.979 14.453 1.00 20.24 111 ALA A N 1
ATOM 882 C CA . ALA A 1 112 ? -19.779 14.903 13.063 1.00 19.67 111 ALA A CA 1
ATOM 883 C C . ALA A 1 112 ? -20.090 13.531 12.452 1.00 22.39 111 ALA A C 1
ATOM 884 O O . ALA A 1 112 ? -20.025 13.373 11.238 1.00 21.10 111 ALA A O 1
ATOM 886 N N . GLY A 1 113 ? -20.385 12.537 13.297 1.00 19.27 112 GLY A N 1
ATOM 887 C CA . GLY A 1 113 ? -20.559 11.163 12.836 1.00 21.55 112 GLY A CA 1
ATOM 888 C C . GLY A 1 113 ? -19.287 10.521 12.293 1.00 21.68 112 GLY A C 1
ATOM 889 O O . GLY A 1 113 ? -19.342 9.689 11.386 1.00 22.04 112 GLY A O 1
ATOM 890 N N . LEU A 1 114 ? -18.147 10.935 12.831 1.00 22.06 113 LEU A N 1
ATOM 891 C CA . LEU A 1 114 ? -16.854 10.375 12.454 1.00 20.12 113 LEU A CA 1
ATOM 892 C C . LEU A 1 114 ? -16.268 9.551 13.588 1.00 21.49 113 LEU A C 1
ATOM 893 O O . LEU A 1 114 ? -16.197 10.009 14.756 1.00 20.51 113 LEU A O 1
ATOM 898 N N . GLU A 1 115 ? -15.800 8.353 13.239 1.00 22.49 114 GLU A N 1
ATOM 899 C CA . GLU A 1 115 ? -15.115 7.490 14.195 1.00 20.59 114 GLU A CA 1
ATOM 900 C C . GLU A 1 115 ? -13.686 7.968 14.212 1.00 19.79 114 GLU A C 1
ATOM 901 O O . GLU A 1 115 ? -13.068 8.084 13.132 1.00 20.73 114 GLU A O 1
ATOM 907 N N . PRO A 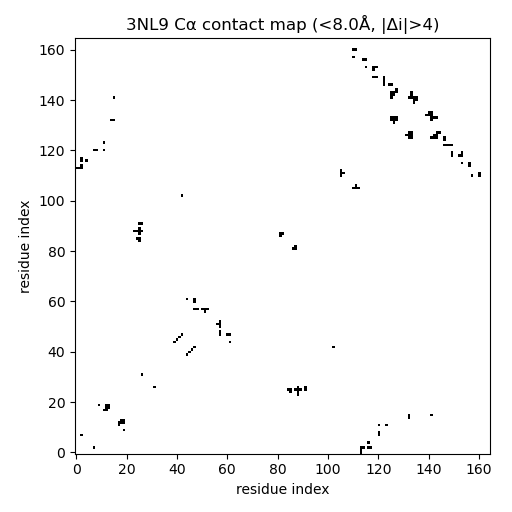1 116 ? -13.177 8.350 15.408 1.00 18.64 115 PRO A N 1
ATOM 908 C CA . PRO A 1 116 ? -11.840 8.954 15.514 1.00 17.81 115 PRO A CA 1
ATOM 909 C C . PRO A 1 116 ? -10.657 7.989 15.403 1.00 19.94 115 PRO A C 1
ATOM 910 O O . PRO A 1 116 ? -9.544 8.407 15.033 1.00 18.34 115 PRO A O 1
ATOM 914 N N . GLY A 1 117 ? -10.862 6.731 15.769 1.00 18.34 116 GLY A N 1
ATOM 915 C CA . GLY A 1 117 ? -9.750 5.771 15.823 1.00 20.42 116 GLY A CA 1
ATOM 916 C C . GLY A 1 117 ? -8.881 5.694 14.560 1.00 19.61 116 GLY A C 1
ATOM 917 O O . GLY A 1 117 ? -7.652 5.817 14.635 1.00 20.28 116 GLY A O 1
ATOM 918 N N . PRO A 1 118 ? -9.502 5.500 13.407 1.00 19.78 117 PRO A N 1
ATOM 919 C CA . PRO A 1 118 ? -8.738 5.383 12.146 1.00 19.99 117 PRO A CA 1
ATOM 920 C C . PRO A 1 118 ? -8.050 6.666 11.743 1.00 19.48 117 PRO A C 1
ATOM 921 O O . PRO A 1 118 ? -6.977 6.632 11.146 1.00 18.29 117 PRO A O 1
ATOM 925 N N . LEU A 1 119 ? -8.663 7.811 12.067 1.00 18.01 118 LEU A N 1
ATOM 926 C CA . LEU A 1 119 ? -8.035 9.084 11.800 1.00 17.24 118 LEU A CA 1
ATOM 927 C C . LEU A 1 119 ? -6.835 9.299 12.709 1.00 16.74 118 LEU A C 1
ATOM 928 O O . LEU A 1 119 ? -5.773 9.731 12.252 1.00 18.19 118 LEU A O 1
ATOM 933 N N . PHE A 1 120 ? -7.007 9.033 14.008 1.00 16.28 119 PHE A N 1
ATOM 934 C CA . PHE A 1 120 ? -5.886 9.124 14.953 1.00 16.14 119 PHE A CA 1
ATOM 935 C C . PHE A 1 120 ? -4.726 8.189 14.494 1.00 15.56 119 PHE A C 1
ATOM 936 O O . PHE A 1 120 ? -3.569 8.565 14.552 1.00 20.63 119 PHE A O 1
ATOM 944 N N . GLU A 1 121 ? -5.057 6.979 14.059 1.00 16.68 120 GLU A N 1
ATOM 945 C CA . GLU A 1 121 ? -4.039 6.012 13.567 1.00 18.89 120 GLU A CA 1
ATOM 946 C C . GLU A 1 121 ? -3.190 6.589 12.419 1.00 15.87 120 GLU A C 1
ATOM 947 O O . GLU A 1 121 ? -1.987 6.402 12.377 1.00 19.72 120 GLU A O 1
ATOM 953 N N . ILE A 1 122 ? -3.832 7.309 11.504 1.00 17.73 121 ILE A N 1
ATOM 954 C CA . ILE A 1 122 ? -3.133 7.944 10.376 1.00 17.87 121 ILE A CA 1
ATOM 955 C C . ILE A 1 122 ? -2.157 9.031 10.889 1.00 17.68 121 ILE A C 1
ATOM 956 O O . ILE A 1 122 ? -0.981 9.100 10.471 1.00 20.16 121 ILE A O 1
ATOM 961 N N . VAL A 1 123 ? -2.618 9.839 11.839 1.00 17.37 122 VAL A N 1
ATOM 962 C CA . VAL A 1 123 ? -1.791 10.928 12.421 1.00 18.09 122 VAL A CA 1
ATOM 963 C C . VAL A 1 123 ? -0.623 10.309 13.164 1.00 19.33 122 VAL A C 1
ATOM 964 O O . VAL A 1 123 ? 0.533 10.709 12.997 1.00 20.35 122 VAL A O 1
ATOM 968 N N . GLN A 1 124 ? -0.916 9.311 13.987 1.00 17.94 123 GLN A N 1
ATOM 969 C CA . GLN A 1 124 ? 0.143 8.598 14.715 1.00 16.61 123 GLN A CA 1
ATOM 970 C C . GLN A 1 124 ? 1.237 8.032 13.825 1.00 17.12 123 GLN A C 1
ATOM 971 O O . GLN A 1 124 ? 2.445 8.156 14.132 1.00 19.41 123 GLN A O 1
ATOM 977 N N . GLN A 1 125 ? 0.827 7.368 12.750 1.00 17.32 124 GLN A N 1
ATOM 978 C CA . GLN A 1 125 ? 1.793 6.686 11.886 1.00 18.06 124 GLN A CA 1
ATOM 979 C C . GLN A 1 125 ? 2.686 7.693 11.137 1.00 16.12 124 GLN A C 1
ATOM 980 O O . GLN A 1 125 ? 3.911 7.516 11.026 1.00 17.33 124 GLN A O 1
ATOM 986 N N . ALA A 1 126 ? 2.080 8.765 10.668 1.00 17.45 125 ALA A N 1
ATOM 987 C CA . ALA A 1 126 ? 2.799 9.853 9.992 1.00 17.43 125 ALA A CA 1
ATOM 988 C C . ALA A 1 126 ? 3.782 10.560 10.947 1.00 19.02 125 ALA A C 1
ATOM 989 O O . ALA A 1 126 ? 4.920 10.899 10.586 1.00 20.22 125 ALA A O 1
ATOM 991 N N . ASN A 1 127 ? 3.340 10.774 12.186 1.00 18.16 126 ASN A N 1
ATOM 992 C CA . ASN A 1 127 ? 4.192 11.366 13.180 1.00 19.13 126 ASN A CA 1
ATOM 993 C C . ASN A 1 127 ? 5.412 10.464 13.378 1.00 17.70 126 ASN A C 1
ATOM 994 O O . ASN A 1 127 ? 6.552 10.947 13.367 1.00 18.39 126 ASN A O 1
ATOM 1007 N N . ALA A 1 129 ? 6.670 8.322 11.400 1.00 17.96 128 ALA A N 1
ATOM 1008 C CA . ALA A 1 129 ? 7.453 8.209 10.169 1.00 20.22 128 ALA A CA 1
ATOM 1009 C C . ALA A 1 129 ? 8.370 9.446 9.964 1.00 18.33 128 ALA A C 1
ATOM 1010 O O . ALA A 1 129 ? 9.050 9.563 8.944 1.00 20.19 128 ALA A O 1
ATOM 1012 N N . LYS A 1 130 ? 8.410 10.366 10.932 1.00 17.70 129 LYS A N 1
ATOM 1013 C CA . LYS A 1 130 ? 9.284 11.532 10.818 1.00 17.28 129 LYS A CA 1
ATOM 1014 C C . LYS A 1 130 ? 10.719 11.210 11.141 1.00 20.51 129 LYS A C 1
ATOM 1015 O O . LYS A 1 130 ? 11.586 12.069 11.059 1.00 23.15 129 LYS A O 1
ATOM 1021 N N . LEU A 1 131 ? 11.009 9.970 11.498 1.00 24.59 130 LEU A N 1
ATOM 1022 C CA . LEU A 1 131 ? 12.406 9.617 11.711 1.00 23.09 130 LEU A CA 1
ATOM 1023 C C . LEU A 1 131 ? 13.117 9.664 10.383 1.00 24.49 130 LEU A C 1
ATOM 1024 O O . LEU A 1 131 ? 12.562 9.299 9.345 1.00 27.06 130 LEU A O 1
ATOM 1029 N N . GLY A 1 132 ? 14.362 10.142 10.411 1.00 26.77 131 GLY A N 1
ATOM 1030 C CA . GLY A 1 132 ? 15.218 10.117 9.245 1.00 28.29 131 GLY A CA 1
ATOM 1031 C C . GLY A 1 132 ? 15.706 8.713 8.914 1.00 30.78 131 GLY A C 1
ATOM 1032 O O . GLY A 1 132 ? 15.348 7.729 9.603 1.00 27.76 131 GLY A O 1
ATOM 1033 N N . PRO A 1 133 ? 16.548 8.606 7.876 1.00 34.00 132 PRO A N 1
ATOM 1034 C CA . PRO A 1 133 ? 16.984 7.312 7.324 1.00 34.71 132 PRO A CA 1
ATOM 1035 C C . PRO A 1 133 ? 18.076 6.646 8.163 1.00 34.38 132 PRO A C 1
ATOM 1036 O O . PRO A 1 133 ? 18.537 5.555 7.847 1.00 36.42 132 PRO A O 1
ATOM 1040 N N . ASP A 1 134 ? 18.481 7.307 9.237 1.00 32.56 133 ASP A N 1
ATOM 1041 C CA . ASP A 1 134 ? 19.319 6.686 10.241 1.00 30.46 133 ASP A CA 1
ATOM 1042 C C . ASP A 1 134 ? 18.489 6.219 11.451 1.00 28.35 133 ASP A C 1
ATOM 1043 O O . ASP A 1 134 ? 19.050 5.724 12.411 1.00 25.87 133 ASP A O 1
ATOM 1048 N N . GLY A 1 135 ? 17.161 6.394 11.408 1.00 24.86 134 GLY A N 1
ATOM 1049 C CA . GLY A 1 135 ? 16.298 5.990 12.508 1.00 24.89 134 GLY A CA 1
ATOM 1050 C C . GLY A 1 135 ? 16.265 6.989 13.658 1.00 26.76 134 GLY A C 1
ATOM 1051 O O . GLY A 1 135 ? 15.765 6.681 14.751 1.00 23.39 134 GLY A O 1
ATOM 1052 N N . GLN A 1 136 ? 16.767 8.194 13.404 1.00 28.16 135 GLN A N 1
ATOM 1053 C CA . GLN A 1 136 ? 16.835 9.255 14.418 1.00 30.04 135 GLN A CA 1
ATOM 1054 C C . GLN A 1 136 ? 15.986 10.474 14.034 1.00 28.93 135 GLN A C 1
ATOM 1055 O O . GLN A 1 136 ? 15.852 10.793 12.866 1.00 31.79 135 GLN A O 1
ATOM 1061 N N . PRO A 1 137 ? 15.393 11.158 15.023 1.00 29.66 136 PRO A N 1
ATOM 1062 C CA . PRO A 1 137 ? 14.611 12.355 14.678 1.00 27.71 136 PRO A CA 1
ATOM 1063 C C . PRO A 1 137 ? 15.504 13.470 14.117 1.00 27.93 136 PRO A C 1
ATOM 1064 O O . PRO A 1 137 ? 16.711 13.491 14.381 1.00 28.71 136 PRO A O 1
ATOM 1068 N N . ILE A 1 138 ? 14.914 14.350 13.318 1.00 29.19 137 ILE A N 1
ATOM 1069 C CA . ILE A 1 138 ? 15.628 15.511 12.779 1.00 30.92 137 ILE A CA 1
ATOM 1070 C C . ILE A 1 138 ? 15.140 16.757 13.517 1.00 30.35 137 ILE A C 1
ATOM 1071 O O . ILE A 1 138 ? 13.958 17.104 13.437 1.00 28.01 137 ILE A O 1
ATOM 1076 N N . PHE A 1 139 ? 16.048 17.402 14.259 1.00 32.06 138 PHE A N 1
ATOM 1077 C CA . PHE A 1 139 ? 15.723 18.609 15.039 1.00 34.83 138 PHE A CA 1
ATOM 1078 C C . PHE A 1 139 ? 16.379 19.855 14.412 1.00 35.91 138 PHE A C 1
ATOM 1079 O O . PHE A 1 139 ? 17.572 19.864 14.176 1.00 35.47 138 PHE A O 1
ATOM 1087 N N . ARG A 1 140 ? 15.589 20.891 14.154 1.00 39.54 139 ARG A N 1
ATOM 1088 C CA . ARG A 1 140 ? 16.101 22.148 13.571 1.00 44.79 139 ARG A CA 1
ATOM 1089 C C . ARG A 1 140 ? 16.814 22.966 14.662 1.00 47.78 139 ARG A C 1
ATOM 1090 O O . ARG A 1 140 ? 16.303 23.051 15.786 1.00 48.10 139 ARG A O 1
ATOM 1098 N N . GLU A 1 141 ? 17.971 23.562 14.344 1.00 52.40 140 GLU A N 1
ATOM 1099 C CA . GLU A 1 141 ? 18.723 24.400 15.325 1.00 56.45 140 GLU A CA 1
ATOM 1100 C C . GLU A 1 141 ? 17.897 25.576 15.924 1.00 58.05 140 GLU A C 1
ATOM 1101 O O . GLU A 1 141 ? 18.028 25.887 17.104 1.00 57.78 140 GLU A O 1
ATOM 1103 N N . SER A 1 142 ? 17.040 26.201 15.110 1.00 60.14 141 SER A N 1
ATOM 1104 C CA . SER A 1 142 ? 16.018 27.151 15.595 1.00 60.35 141 SER A CA 1
ATOM 1105 C C . SER A 1 142 ? 14.811 26.455 16.286 1.00 59.73 141 SER A C 1
ATOM 1106 O O . SER A 1 142 ? 13.892 25.933 15.633 1.00 60.75 141 SER A O 1
ATOM 1108 N N . ASP A 1 143 ? 14.812 26.447 17.614 1.00 58.91 142 ASP A N 1
ATOM 1109 C CA . ASP A 1 143 ? 13.613 26.058 18.376 1.00 57.96 142 ASP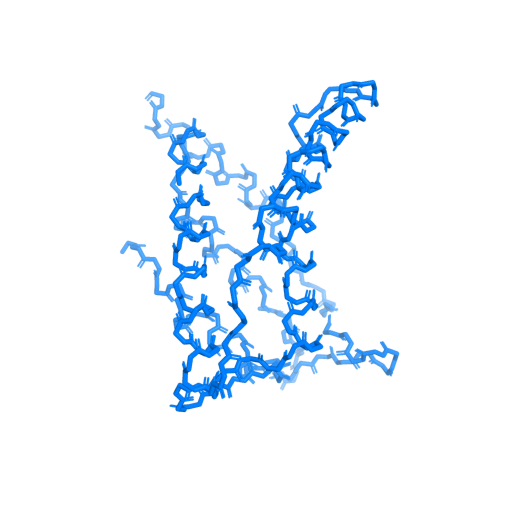 A CA 1
ATOM 1110 C C . ASP A 1 143 ? 13.440 24.543 18.546 1.00 56.00 142 ASP A C 1
ATOM 1111 O O . ASP A 1 143 ? 12.401 24.101 19.043 1.00 52.88 142 ASP A O 1
ATOM 1113 N N . GLN A 1 144 ? 14.447 23.763 18.138 1.00 55.76 143 GLN A N 1
ATOM 1114 C CA . GLN A 1 144 ? 14.409 22.294 18.214 1.00 54.88 143 GLN A CA 1
ATOM 1115 C C . GLN A 1 144 ? 13.136 21.664 17.634 1.00 51.42 143 GLN A C 1
ATOM 1116 O O . GLN A 1 144 ? 12.708 20.598 18.092 1.00 51.70 143 GLN A O 1
ATOM 1122 N N . LYS A 1 145 ? 12.532 22.316 16.638 1.00 46.44 144 LYS A N 1
ATOM 1123 C CA . LYS A 1 145 ? 11.321 21.798 16.019 1.00 44.43 144 LYS A CA 1
ATOM 1124 C C . LYS A 1 145 ? 11.668 20.472 15.327 1.00 40.10 144 LYS A C 1
ATOM 1125 O O . LYS A 1 145 ? 12.725 20.351 14.699 1.00 37.17 144 LYS A O 1
ATOM 1131 N N . VAL A 1 146 ? 10.803 19.476 15.496 1.00 35.90 145 VAL A N 1
ATOM 1132 C CA . VAL A 1 146 ? 10.961 18.211 14.781 1.00 33.93 145 VAL A CA 1
ATOM 1133 C C . VAL A 1 146 ? 10.639 18.475 13.304 1.00 32.81 145 VAL A C 1
ATOM 1134 O O . VAL A 1 146 ? 9.551 18.958 12.973 1.00 34.15 145 VAL A O 1
ATOM 1146 N N . LYS A 1 148 ? 10.394 17.275 9.095 1.00 28.23 147 LYS A N 1
ATOM 1147 C CA . LYS A 1 148 ? 9.964 16.156 8.260 1.00 29.46 147 LYS A CA 1
ATOM 1148 C C . LYS A 1 148 ? 11.142 15.674 7.398 1.00 27.42 147 LYS A C 1
ATOM 1149 O O . LYS A 1 148 ? 11.874 16.480 6.817 1.00 25.50 147 LYS A O 1
ATOM 1155 N N . PRO A 1 149 ? 11.342 14.355 7.296 1.00 26.29 148 PRO A N 1
ATOM 1156 C CA . PRO A 1 149 ? 12.436 13.916 6.431 1.00 27.25 148 PRO A CA 1
ATOM 1157 C C . PRO A 1 149 ? 12.029 13.887 4.962 1.00 23.33 148 PRO A C 1
ATOM 1158 O O . PRO A 1 149 ? 10.831 13.855 4.644 1.00 23.43 148 PRO A O 1
ATOM 1162 N N . ASP A 1 150 ? 13.033 13.906 4.093 1.00 24.72 149 ASP A N 1
ATOM 1163 C CA . ASP A 1 150 ? 12.859 13.745 2.652 1.00 22.79 149 ASP A CA 1
ATOM 1164 C C . ASP A 1 150 ? 12.090 12.455 2.386 1.00 24.18 149 ASP A C 1
ATOM 1165 O O . ASP A 1 150 ? 12.462 11.378 2.875 1.00 24.35 149 ASP A O 1
ATOM 1170 N N . GLY A 1 151 ? 10.983 12.587 1.664 1.00 25.19 150 GLY A N 1
ATOM 1171 C CA . GLY A 1 151 ? 10.154 11.445 1.273 1.00 24.70 150 GLY A CA 1
ATOM 1172 C C . GLY A 1 151 ? 8.988 11.147 2.197 1.00 22.60 150 GLY A C 1
ATOM 1173 O O . GLY A 1 151 ? 8.260 10.183 1.974 1.00 21.46 150 GLY A O 1
ATOM 1174 N N . TRP A 1 152 ? 8.824 11.969 3.229 1.00 22.41 151 TRP A N 1
ATOM 1175 C CA . TRP A 1 152 ? 7.775 11.812 4.229 1.00 21.96 151 TRP A CA 1
ATOM 1176 C C . TRP A 1 152 ? 6.421 11.965 3.572 1.00 21.23 151 TRP A C 1
ATOM 1177 O O . TRP A 1 152 ? 6.236 12.904 2.788 1.00 22.39 151 TRP A O 1
ATOM 1188 N N . LEU A 1 153 ? 5.508 11.017 3.823 1.00 19.13 152 LEU A N 1
ATOM 1189 C CA . LEU A 1 153 ? 4.158 11.110 3.300 1.00 20.89 152 LEU A CA 1
ATOM 1190 C C . LEU A 1 153 ? 3.251 11.807 4.319 1.00 23.68 152 LEU A C 1
ATOM 1191 O O . LEU A 1 153 ? 3.032 11.278 5.443 1.00 23.73 152 LEU A O 1
ATOM 1196 N N . PRO A 1 154 ? 2.675 12.964 3.921 1.00 25.17 153 PRO A N 1
ATOM 1197 C CA . PRO A 1 154 ? 1.861 13.741 4.846 1.00 25.43 153 PRO A CA 1
ATOM 1198 C C . PRO A 1 154 ? 0.493 13.084 5.110 1.00 23.36 153 PRO A C 1
ATOM 1199 O O . PRO A 1 154 ? -0.057 12.377 4.240 1.00 24.96 153 PRO A O 1
ATOM 1203 N N . PRO A 1 155 ? -0.040 13.287 6.319 1.00 23.33 154 PRO A N 1
ATOM 1204 C CA . PRO A 1 155 ? -1.290 12.624 6.695 1.00 24.42 154 PRO A CA 1
ATOM 1205 C C . PRO A 1 155 ? -2.546 13.184 6.039 1.00 23.14 154 PRO A C 1
ATOM 1206 O O . PRO A 1 155 ? -3.516 12.457 5.922 1.00 22.55 154 PRO A O 1
ATOM 1210 N N . GLU A 1 156 ? -2.542 14.442 5.616 1.00 25.29 155 GLU A N 1
ATOM 1211 C CA . GLU A 1 156 ? -3.812 15.111 5.214 1.00 25.75 155 GLU A CA 1
ATOM 1212 C C . GLU A 1 156 ? -4.605 14.374 4.124 1.00 26.34 155 GLU A C 1
ATOM 1213 O O . GLU A 1 156 ? -5.814 14.145 4.280 1.00 25.18 155 GLU A O 1
ATOM 1219 N N . PRO A 1 157 ? -3.939 13.961 3.033 1.00 27.35 156 PRO A N 1
ATOM 1220 C CA . PRO A 1 157 ? -4.716 13.268 2.011 1.00 26.43 156 PRO A CA 1
ATOM 1221 C C . PRO A 1 157 ? -5.274 11.919 2.462 1.00 25.71 156 PRO A C 1
ATOM 1222 O O . PRO A 1 157 ? -6.332 11.505 1.985 1.00 25.44 156 PRO A O 1
ATOM 1226 N N . GLN A 1 158 ? -4.567 11.225 3.354 1.00 23.56 157 GLN A N 1
ATOM 1227 C CA . GLN A 1 158 ? -5.029 9.912 3.851 1.00 22.99 157 GLN A CA 1
ATOM 1228 C C . GLN A 1 158 ? -6.220 10.118 4.815 1.00 20.88 157 GLN A C 1
ATOM 1229 O O . GLN A 1 158 ? -7.210 9.337 4.828 1.00 18.96 157 GLN A O 1
ATOM 1235 N N . LEU A 1 159 ? -6.113 11.176 5.616 1.00 18.19 158 LEU A N 1
ATOM 1236 C CA . LEU A 1 159 ? -7.170 11.545 6.554 1.00 19.15 158 LEU A CA 1
ATOM 1237 C C . LEU A 1 159 ? -8.399 11.820 5.728 1.00 18.02 158 LEU A C 1
ATOM 1238 O O . LEU A 1 159 ? -9.467 11.333 6.048 1.00 20.71 158 LEU A O 1
ATOM 1243 N N . GLU A 1 160 ? -8.245 12.549 4.616 1.00 18.82 159 GLU A N 1
ATOM 1244 C CA . GLU A 1 160 ? -9.389 12.814 3.737 1.00 19.13 159 GLU A CA 1
ATOM 1245 C C . GLU A 1 160 ? -9.967 11.532 3.119 1.00 20.41 159 GLU A C 1
ATOM 1246 O O . GLU A 1 160 ? -11.209 11.358 3.038 1.00 16.54 159 GLU A O 1
ATOM 1252 N N . ALA A 1 161 ? -9.087 10.652 2.641 1.00 20.09 160 ALA A N 1
ATOM 1253 C CA . ALA A 1 161 ? -9.535 9.377 2.083 1.00 21.43 160 ALA A CA 1
ATOM 1254 C C . ALA A 1 161 ? -10.277 8.538 3.130 1.00 19.87 160 ALA A C 1
ATOM 1255 O O . ALA A 1 161 ? -11.215 7.807 2.805 1.00 21.52 160 ALA A O 1
ATOM 1257 N N . GLU A 1 162 ? -9.841 8.639 4.379 1.00 21.25 161 GLU A N 1
ATOM 1258 C CA . GLU A 1 162 ? -10.484 7.933 5.509 1.00 21.53 161 GLU A CA 1
ATOM 1259 C C . GLU A 1 162 ? -11.899 8.471 5.792 1.00 18.82 161 GLU A C 1
ATOM 1260 O O . GLU A 1 162 ? -12.833 7.692 6.071 1.00 20.55 161 GLU A O 1
ATOM 1266 N N . VAL A 1 163 ? -12.052 9.786 5.706 1.00 20.54 162 VAL A N 1
ATOM 1267 C CA . VAL A 1 163 ? -13.360 10.408 5.826 1.00 19.29 162 VAL A CA 1
ATOM 1268 C C . VAL A 1 163 ? -14.283 9.865 4.726 1.00 21.63 162 VAL A C 1
ATOM 1269 O O . VAL A 1 163 ? -15.366 9.406 5.049 1.00 19.81 162 VAL A O 1
ATOM 1273 N N . VAL A 1 164 ? -13.843 9.894 3.461 1.00 22.53 163 VAL A N 1
ATOM 1274 C CA . VAL A 1 164 ? -14.623 9.332 2.315 1.00 22.17 163 VAL A CA 1
ATOM 1275 C C . VAL A 1 164 ? -14.958 7.848 2.531 1.00 24.06 163 VAL A C 1
ATOM 1276 O O . VAL A 1 164 ? -16.075 7.415 2.271 1.00 24.23 163 VAL A O 1
ATOM 1280 N N . ARG A 1 165 ? -13.994 7.068 3.026 1.00 23.50 164 ARG A N 1
ATOM 1281 C CA . ARG A 1 165 ? -14.240 5.661 3.338 1.00 26.54 164 ARG A CA 1
ATOM 1282 C C . ARG A 1 165 ? -15.387 5.492 4.362 1.00 24.68 164 ARG A C 1
ATOM 1283 O O . ARG A 1 165 ? -16.282 4.674 4.176 1.00 24.36 164 ARG A O 1
ATOM 1291 N N . GLN A 1 166 ? -15.337 6.251 5.448 1.00 23.16 165 GLN A N 1
ATOM 1292 C CA . GLN A 1 166 ? -16.426 6.240 6.436 1.00 23.24 165 GLN A CA 1
ATOM 1293 C C . GLN A 1 166 ? -17.776 6.685 5.863 1.00 24.21 165 GLN A C 1
ATOM 1294 O O . GLN A 1 166 ? -18.808 6.052 6.149 1.00 24.72 165 GLN A O 1
ATOM 1308 N N . LYS A 1 168 ? -18.658 6.290 2.792 1.00 26.02 167 LYS A N 1
ATOM 1309 C CA . LYS A 1 168 ? -19.090 5.125 1.989 1.00 30.92 167 LYS A CA 1
ATOM 1310 C C . LYS A 1 168 ? -19.624 3.955 2.828 1.00 32.51 167 LYS A C 1
ATOM 1311 O O . LYS A 1 168 ? -20.642 3.347 2.477 1.00 33.55 167 LYS A O 1
ATOM 1317 N N . GLU A 1 169 ? -18.923 3.634 3.914 1.00 33.11 168 GLU A N 1
ATOM 1318 C CA . GLU A 1 169 ? -19.344 2.591 4.845 1.00 36.05 168 GLU A CA 1
ATOM 1319 C C . GLU A 1 169 ? -20.731 2.859 5.447 1.00 38.13 168 GLU A C 1
ATOM 1320 O O . GLU A 1 169 ? -21.530 1.928 5.617 1.00 37.78 168 GLU A O 1
ATOM 1326 N N . LYS A 1 170 ? -21.026 4.124 5.745 1.00 37.49 169 LYS A N 1
ATOM 1327 C CA . LYS A 1 170 ? -22.273 4.503 6.424 1.00 37.56 169 LYS A CA 1
ATOM 1328 C C . LYS A 1 170 ? -23.413 4.854 5.474 1.00 40.00 169 LYS A C 1
ATOM 1329 O O . LYS A 1 170 ? -24.573 4.945 5.885 1.00 40.86 169 LYS A O 1
ATOM 1335 N N . ALA A 1 171 ? -23.091 5.036 4.198 1.00 41.63 170 ALA A N 1
ATOM 1336 C CA . ALA A 1 171 ? -24.113 5.154 3.179 1.00 44.42 170 ALA A CA 1
ATOM 1337 C C . ALA A 1 171 ? -25.010 3.902 3.230 1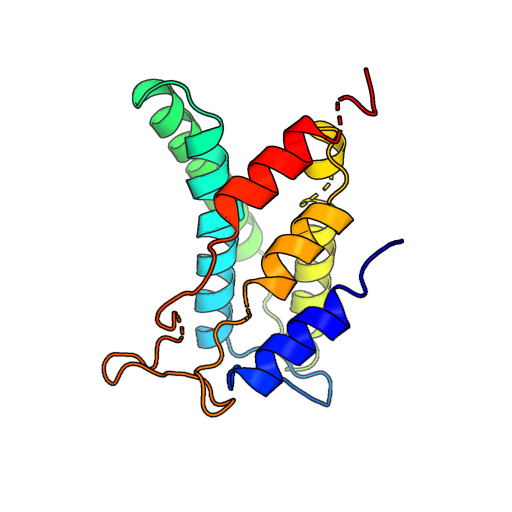.00 47.14 170 ALA A C 1
ATOM 1338 O O . ALA A 1 171 ? -24.534 2.765 3.408 1.00 46.79 170 ALA A O 1
#

Foldseek 3Di:
DFDPLVVLVVVLCVQLVHDDDPDQWQDDPVRVVVVVVVVCVVVPQVVLVVVDDDPVSSVVSVVVVVVVVVVVVVVCVPPDDDPDRVSNSVVVVVVVVVVVVVVVVCVVVVHDCRVLSVLVSVLSCQQEPVSHWDADPPPRDTHYPPRDDSVVVSVVSVVVSCVVD

Sequence (165 aa):
KQPNYYQDVKQFHQTFHHPGADQPTAIPLDRGVKRATWTAEEAVVEFLHQSSQNETEFLAAIETFKAGLDQAVKKSLKETYPVTEVERRLVGQGDALTDALYFIIGSFVEAGLEPGPLFEIVQQANAKLGPDGQPIFRESDQKVKPDGWLPPEPQLEAEVVRQKEKA

InterPro domains:
  IPR021130 Phosphoribosyl-ATP pyrophosphohydrolase-like [PF01503] (10-126)
  IPR023292 NTP pyrophosphohydrolase-like domain superfamily [G3DSA:1.10.3420.10] (1-170)

Organism: Exiguobacterium sibiricum (strain DSM 17290 / CCUG 55495 / CIP 109462 / JCM 13490 / 255-15) (NCBI:txid262543)

Solvent-accessible surface area: 13253 Å² total

Nearest PDB structures (foldseek):
  3nl9-assembly1_A-2  TM=1.004E+00  e=1.804E-26  Exiguobacterium sibiricum 255-15

Secondary structure (DSSP, 8-state):
----HHHHHHHHHHHTT----SS--PPPHHHHHHHHHHHHIIIIIIHHHHT-SSHHHHHHHHHHHHHHHHHHHHHHHTSPPP-SHHHHHHHHHHHHHHHHHH--HHHHHT--SHHHHHHHHHH-----TTSS----TTTT----TTPPPSHHHHHHHHHH-----

Radius of gyration: 18.78 Å; Cα contacts (8 Å, |Δi|>4): 99; chains: 1; bounding box: 43×39×46 Å

B-factor: mean 26.66, std 10.39, range [6.8, 69.76]